Protein AF-A0A9D1DD11-F1 (afdb_monomer)

Foldseek 3Di:
DVAPPDDQVVVQVVCCVPPCVPPNFDKDKDFDWDQDPVPRDTHTDGIDMDGDDD

Secondary structure (DSSP, 8-state):
-TTTT--HHHHHHHHHHHTHHHH-SEEEEEEEEEE-TTT-PEEEEEEEEEEE--

Sequence (54 aa):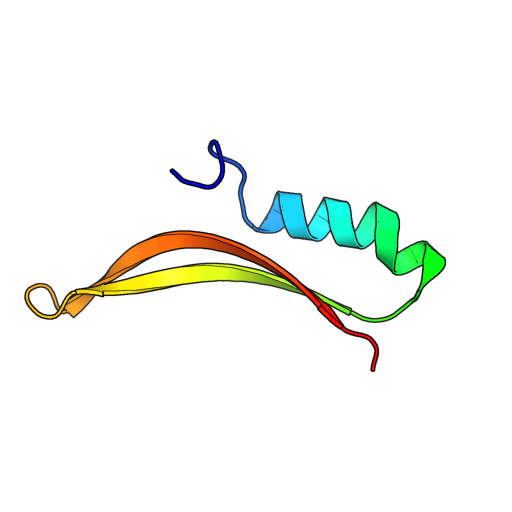
SYTTGLSPSVMAYLLGSVIQPRLGGSVSADEIGLPVEQSGLVLPCGSTAIWQKD

Solvent-accessible surface area (backbone atoms only — not comparable to full-atom values): 3291 Å² total; per-residue (Å²): 115,86,46,84,81,58,54,28,66,58,49,29,49,51,44,52,68,64,43,30,83,76,70,50,60,50,69,46,53,44,72,44,62,45,80,35,84,93,77,74,45,70,45,83,64,37,55,44,57,47,78,46,74,126

Structure (mmCIF, N/CA/C/O backbone):
data_AF-A0A9D1DD11-F1
#
_entry.id   AF-A0A9D1DD11-F1
#
loop_
_atom_site.group_PDB
_atom_site.id
_atom_site.type_symbol
_atom_site.label_atom_id
_atom_site.label_alt_id
_atom_site.label_comp_id
_atom_site.label_asym_id
_atom_site.label_entity_id
_atom_site.label_seq_id
_atom_site.pdbx_PDB_ins_code
_atom_site.Cartn_x
_atom_site.Cartn_y
_atom_site.Cartn_z
_atom_site.occupancy
_atom_site.B_iso_or_equiv
_atom_site.auth_seq_id
_atom_site.auth_comp_id
_atom_site.auth_asym_id
_atom_site.auth_atom_id
_atom_site.pdbx_PDB_model_num
ATOM 1 N N . SER A 1 1 ? 2.430 0.775 13.143 1.00 51.25 1 SER A N 1
ATOM 2 C CA . SER A 1 1 ? 2.116 0.624 11.712 1.00 51.25 1 SER A CA 1
ATOM 3 C C . SER A 1 1 ? 3.123 -0.336 11.104 1.00 51.25 1 SER A C 1
ATOM 5 O O . SER A 1 1 ? 4.316 -0.077 11.223 1.00 51.25 1 SER A O 1
ATOM 7 N N . TYR A 1 2 ? 2.667 -1.450 10.522 1.00 53.97 2 TYR A N 1
ATOM 8 C CA . TYR A 1 2 ? 3.535 -2.446 9.872 1.00 53.97 2 TYR A CA 1
ATOM 9 C C . TYR A 1 2 ? 4.182 -1.927 8.574 1.00 53.97 2 TYR A C 1
ATOM 11 O O . TYR A 1 2 ? 5.059 -2.580 8.023 1.00 53.97 2 TYR A O 1
ATOM 19 N N . THR A 1 3 ? 3.796 -0.733 8.114 1.00 59.34 3 THR A N 1
ATOM 20 C CA . THR A 1 3 ? 4.274 -0.105 6.874 1.00 59.34 3 THR A CA 1
ATOM 21 C C . THR A 1 3 ? 5.165 1.114 7.097 1.00 59.34 3 THR A C 1
ATOM 23 O O . THR A 1 3 ? 5.299 1.930 6.194 1.00 59.34 3 THR A O 1
ATOM 26 N N . THR A 1 4 ? 5.736 1.292 8.299 1.00 62.75 4 THR A N 1
ATOM 27 C CA . THR A 1 4 ? 6.620 2.434 8.645 1.00 62.75 4 THR A CA 1
ATOM 28 C C . THR A 1 4 ? 6.065 3.828 8.283 1.00 62.75 4 THR A C 1
ATOM 30 O O . THR A 1 4 ? 6.819 4.792 8.207 1.00 62.75 4 THR A O 1
ATOM 33 N N . GLY A 1 5 ? 4.742 3.964 8.108 1.00 69.94 5 GLY A N 1
ATOM 34 C CA . GLY A 1 5 ? 4.086 5.218 7.708 1.00 69.94 5 GLY A CA 1
ATOM 35 C C . GLY A 1 5 ? 4.037 5.474 6.195 1.00 69.94 5 GLY A C 1
ATOM 36 O O . GLY A 1 5 ? 3.624 6.553 5.780 1.00 69.94 5 GLY A O 1
ATOM 37 N N . LEU A 1 6 ? 4.436 4.510 5.363 1.00 73.69 6 LEU A N 1
ATOM 38 C CA . LEU A 1 6 ? 4.334 4.602 3.909 1.00 73.69 6 LEU A CA 1
ATOM 39 C C . LEU A 1 6 ? 2.891 4.359 3.450 1.00 73.69 6 LEU A C 1
ATOM 41 O O . LEU A 1 6 ? 2.262 3.362 3.821 1.00 73.69 6 LEU A O 1
ATOM 45 N N . SER A 1 7 ? 2.373 5.263 2.612 1.00 82.50 7 SER A N 1
ATOM 46 C CA . SER A 1 7 ? 1.046 5.094 2.018 1.00 82.50 7 SER A CA 1
ATOM 47 C C . SER A 1 7 ? 1.049 3.961 0.979 1.00 82.50 7 SER A C 1
ATOM 49 O O . SER A 1 7 ? 2.086 3.704 0.351 1.00 82.50 7 SER A O 1
ATOM 51 N N . PRO A 1 8 ? -0.104 3.310 0.731 1.00 83.50 8 PRO A N 1
ATOM 52 C CA . PRO A 1 8 ? -0.239 2.327 -0.347 1.00 83.50 8 PRO A CA 1
ATOM 53 C C . PRO A 1 8 ? 0.227 2.875 -1.707 1.00 83.50 8 PRO A C 1
ATOM 55 O O . PRO A 1 8 ? 0.867 2.171 -2.487 1.00 83.50 8 PRO A O 1
ATOM 58 N N . SER A 1 9 ? -0.005 4.167 -1.963 1.00 86.44 9 SER A N 1
ATOM 59 C CA . SER A 1 9 ? 0.391 4.843 -3.203 1.00 86.44 9 SER A CA 1
ATOM 60 C C . SER A 1 9 ? 1.906 4.865 -3.420 1.00 86.44 9 SER A C 1
ATOM 62 O O . SER A 1 9 ? 2.358 4.779 -4.560 1.00 86.44 9 SER A O 1
ATOM 64 N N . VAL A 1 10 ? 2.708 4.940 -2.350 1.00 89.50 10 VAL A N 1
ATOM 65 C CA . VAL A 1 10 ? 4.175 4.878 -2.469 1.00 89.50 10 VAL A CA 1
ATOM 66 C C . VAL A 1 10 ? 4.612 3.496 -2.951 1.00 89.50 10 VAL A C 1
ATOM 68 O O . VAL A 1 10 ? 5.467 3.390 -3.830 1.00 89.50 10 VAL A O 1
ATOM 71 N N . MET A 1 11 ? 3.994 2.432 -2.433 1.00 89.38 11 MET A N 1
ATOM 72 C CA . MET A 1 11 ? 4.294 1.070 -2.878 1.00 89.38 11 MET A CA 1
ATOM 73 C C . MET A 1 11 ? 3.861 0.837 -4.330 1.00 89.38 11 MET A C 1
ATOM 75 O O .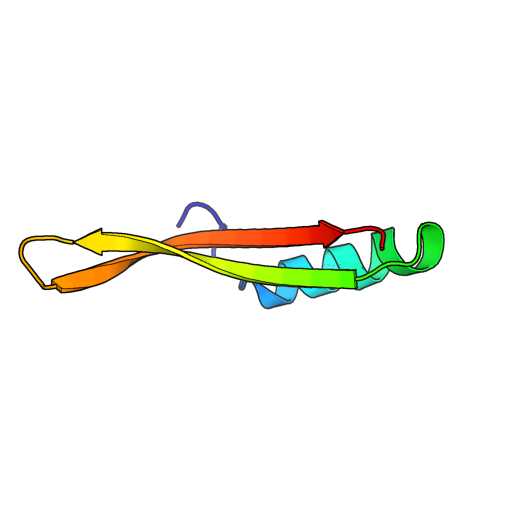 MET A 1 11 ? 4.619 0.246 -5.101 1.00 89.38 11 MET A O 1
ATOM 79 N N . ALA A 1 12 ? 2.704 1.377 -4.731 1.00 91.31 12 ALA A N 1
ATOM 80 C CA . ALA A 1 12 ? 2.260 1.363 -6.125 1.00 91.31 12 ALA A CA 1
ATOM 81 C C . ALA A 1 12 ? 3.269 2.053 -7.053 1.00 91.31 12 ALA A C 1
ATOM 83 O O . ALA A 1 12 ? 3.618 1.509 -8.096 1.00 91.31 12 ALA A O 1
ATOM 84 N N . TYR A 1 13 ? 3.781 3.222 -6.657 1.00 92.31 13 TYR A N 1
ATOM 85 C CA . TYR A 1 13 ? 4.778 3.962 -7.431 1.00 92.31 13 TYR A CA 1
ATOM 86 C C . TYR A 1 13 ? 6.100 3.192 -7.566 1.00 92.31 13 TYR A C 1
ATOM 88 O O . TYR A 1 13 ? 6.696 3.161 -8.643 1.00 92.31 13 TYR A O 1
ATOM 96 N N . LEU A 1 14 ? 6.562 2.532 -6.501 1.00 91.69 14 LEU A N 1
ATOM 97 C CA . LEU A 1 14 ? 7.779 1.715 -6.545 1.00 91.69 14 LEU A CA 1
ATOM 98 C C . LEU A 1 14 ? 7.627 0.524 -7.500 1.00 91.69 14 LEU A C 1
ATOM 100 O O . LEU A 1 14 ? 8.482 0.305 -8.356 1.00 91.69 14 LEU A O 1
ATOM 104 N N . LEU A 1 15 ? 6.521 -0.217 -7.411 1.00 92.00 15 LEU A N 1
ATOM 105 C CA . LEU A 1 15 ? 6.249 -1.323 -8.333 1.00 92.00 15 LEU A CA 1
ATOM 106 C C . LEU A 1 15 ? 6.045 -0.819 -9.771 1.00 92.00 15 LEU A C 1
ATO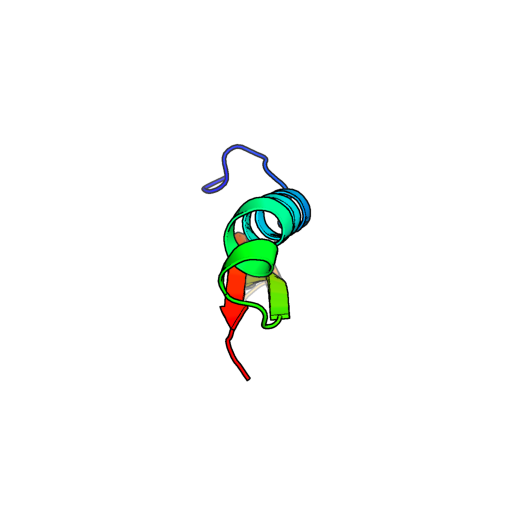M 108 O O . LEU A 1 15 ? 6.607 -1.387 -10.706 1.00 92.00 15 LEU A O 1
ATOM 112 N N . GLY A 1 16 ? 5.318 0.283 -9.953 1.00 93.38 16 GLY A N 1
ATOM 113 C CA . GLY A 1 16 ? 5.092 0.920 -11.251 1.00 93.38 16 GLY A CA 1
ATOM 114 C C . GLY A 1 16 ? 6.372 1.442 -11.911 1.00 93.38 16 GLY A C 1
ATOM 115 O O . GLY A 1 16 ? 6.512 1.381 -13.126 1.00 93.38 16 GLY A O 1
ATOM 116 N N . SER A 1 17 ? 7.346 1.909 -11.128 1.00 93.50 17 SER A N 1
ATOM 117 C CA . SER A 1 17 ? 8.619 2.424 -11.655 1.00 93.50 17 SER A CA 1
ATOM 118 C C . SER A 1 17 ? 9.676 1.341 -11.883 1.00 93.50 17 SER A C 1
ATOM 120 O O . SER A 1 17 ? 10.512 1.489 -12.773 1.00 93.50 17 SER A O 1
ATOM 122 N N . VAL A 1 18 ? 9.654 0.245 -11.116 1.00 94.06 18 VAL A N 1
ATOM 123 C CA . VAL A 1 18 ? 10.691 -0.802 -11.182 1.00 94.06 18 VAL A CA 1
ATOM 124 C C . VAL A 1 18 ? 10.239 -2.034 -11.972 1.00 94.06 18 VAL A C 1
ATOM 126 O O . VAL A 1 18 ? 11.028 -2.590 -12.740 1.00 94.06 18 VAL A O 1
ATOM 129 N N . ILE A 1 19 ? 8.990 -2.475 -11.791 1.00 92.38 19 ILE A N 1
ATOM 130 C CA . ILE A 1 19 ? 8.467 -3.728 -12.358 1.00 92.38 19 ILE A CA 1
ATOM 131 C C . ILE A 1 19 ? 7.813 -3.483 -13.720 1.00 92.38 19 ILE A C 1
ATOM 133 O O . ILE A 1 19 ? 8.155 -4.154 -14.695 1.00 92.38 19 ILE A O 1
ATOM 137 N N . GLN A 1 20 ? 6.909 -2.505 -13.807 1.00 89.75 20 GLN A N 1
ATOM 138 C CA . GLN A 1 20 ? 6.107 -2.242 -15.010 1.00 89.75 20 GLN A CA 1
ATOM 139 C C . GLN A 1 20 ? 6.939 -1.994 -16.284 1.00 89.75 20 GLN A C 1
ATOM 141 O O . GLN A 1 20 ? 6.624 -2.597 -17.309 1.00 89.75 20 GLN A O 1
ATOM 146 N N . PRO A 1 21 ? 8.048 -1.222 -16.259 1.00 91.94 21 PRO A N 1
ATOM 147 C CA . PRO A 1 21 ? 8.865 -0.997 -17.454 1.00 91.94 21 PRO A CA 1
ATOM 148 C C . PRO A 1 21 ? 9.574 -2.258 -17.958 1.00 91.94 21 PRO A C 1
ATOM 150 O O . PRO A 1 21 ? 10.001 -2.305 -19.107 1.00 91.94 21 PRO A O 1
ATOM 153 N N . ARG A 1 22 ? 9.739 -3.269 -17.095 1.00 91.69 22 ARG A N 1
ATOM 154 C CA . ARG A 1 22 ? 10.439 -4.519 -17.416 1.00 91.69 22 ARG A CA 1
ATOM 155 C C . ARG A 1 22 ? 9.486 -5.640 -17.805 1.00 91.69 22 ARG A C 1
ATOM 157 O O . ARG A 1 22 ? 9.816 -6.427 -18.685 1.00 91.69 22 ARG A O 1
ATOM 164 N N . LEU A 1 23 ? 8.347 -5.744 -17.121 1.00 90.75 23 LEU A N 1
ATOM 165 C CA . LEU A 1 23 ? 7.439 -6.891 -17.223 1.00 90.75 23 LEU A CA 1
ATOM 166 C C . LEU A 1 23 ? 6.054 -6.540 -17.788 1.00 90.75 23 LEU A C 1
ATOM 168 O O . LEU A 1 23 ? 5.258 -7.451 -18.016 1.00 90.75 23 LEU A O 1
ATOM 172 N N . GLY A 1 24 ? 5.763 -5.259 -18.032 1.00 90.44 24 GLY A N 1
ATOM 173 C CA . GLY A 1 24 ? 4.425 -4.796 -18.403 1.00 90.44 24 GLY A CA 1
ATOM 174 C C . GLY A 1 24 ? 3.416 -4.985 -17.266 1.00 90.44 24 GLY A C 1
ATOM 175 O O . GLY A 1 24 ? 3.786 -4.929 -16.091 1.00 90.44 24 GLY A O 1
ATOM 176 N N . GLY A 1 25 ? 2.149 -5.223 -17.613 1.00 91.88 25 GLY A N 1
ATOM 177 C CA . GLY A 1 25 ? 1.074 -5.533 -16.664 1.00 91.88 25 GLY A CA 1
ATOM 178 C C . GLY A 1 25 ? 0.558 -4.337 -15.857 1.00 91.88 25 GLY A C 1
ATOM 179 O O . GLY A 1 25 ? 0.866 -3.172 -16.136 1.00 91.88 25 GLY A O 1
ATOM 180 N N . SER A 1 26 ? -0.232 -4.639 -14.830 1.00 93.44 26 SER A N 1
ATOM 181 C CA . SER A 1 26 ? -0.905 -3.655 -13.983 1.00 93.44 26 SER A CA 1
ATOM 182 C C . SER A 1 26 ? -0.450 -3.752 -12.527 1.00 93.44 26 SER A C 1
ATOM 184 O O . SER A 1 26 ? -0.036 -4.805 -12.042 1.00 93.44 26 SER A O 1
ATOM 186 N N . VAL A 1 27 ? -0.478 -2.615 -11.832 1.00 93.62 27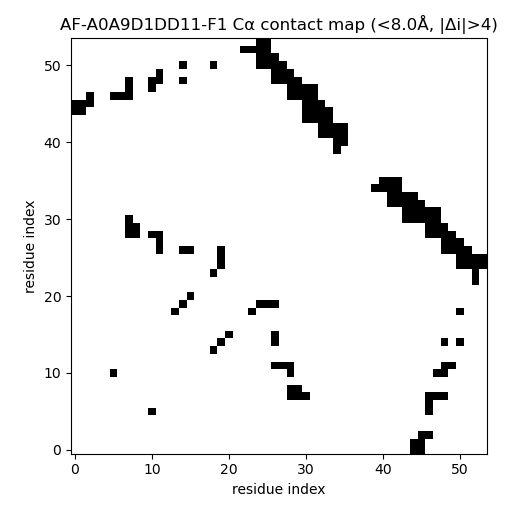 VAL A N 1
ATOM 187 C CA . VAL A 1 27 ? -0.191 -2.524 -10.399 1.00 93.62 27 VAL A CA 1
ATOM 188 C C . VAL A 1 27 ? -1.422 -1.961 -9.706 1.00 93.62 27 VAL A C 1
ATOM 190 O O . VAL A 1 27 ? -1.928 -0.914 -10.105 1.00 93.62 27 VAL A O 1
ATOM 193 N N . SER A 1 28 ? -1.873 -2.631 -8.653 1.00 92.50 28 SER A N 1
ATOM 194 C CA . SER A 1 28 ? -2.909 -2.155 -7.739 1.00 92.50 28 SER A CA 1
ATOM 195 C C . SER A 1 28 ? -2.326 -2.015 -6.336 1.00 92.50 28 SER A C 1
ATOM 197 O O . SER A 1 28 ? -1.392 -2.725 -5.965 1.00 92.50 28 SER A O 1
ATOM 199 N N . ALA A 1 29 ? -2.834 -1.071 -5.551 1.00 91.94 29 ALA A N 1
ATOM 200 C CA . ALA A 1 29 ? -2.441 -0.915 -4.158 1.00 91.94 29 ALA A CA 1
ATOM 201 C C . ALA A 1 29 ? -3.619 -0.429 -3.333 1.00 91.94 29 ALA A C 1
ATOM 203 O O . ALA A 1 29 ? -4.377 0.424 -3.792 1.00 91.94 29 ALA A O 1
ATOM 204 N N . ASP A 1 30 ? -3.736 -0.963 -2.123 1.00 90.44 30 ASP A N 1
ATOM 205 C CA . ASP A 1 30 ? -4.804 -0.615 -1.196 1.00 90.44 30 ASP A CA 1
ATOM 206 C C . ASP A 1 30 ? -4.401 -0.919 0.254 1.00 90.44 30 ASP A C 1
ATOM 208 O O . ASP A 1 30 ? -3.329 -1.473 0.527 1.00 90.44 30 ASP A O 1
ATOM 212 N N . GLU A 1 31 ? -5.256 -0.539 1.193 1.00 88.69 31 GLU A N 1
ATOM 213 C CA . GLU A 1 31 ? -5.112 -0.824 2.611 1.00 88.69 31 GLU A CA 1
ATOM 214 C C . GLU A 1 31 ? -5.841 -2.118 3.006 1.00 88.69 31 GLU A C 1
ATOM 216 O O . GLU A 1 31 ? -6.991 -2.371 2.657 1.00 88.69 31 GLU A O 1
ATOM 221 N N . ILE A 1 32 ? -5.153 -2.957 3.772 1.00 87.94 32 ILE A N 1
ATOM 222 C CA . ILE A 1 32 ? -5.699 -4.140 4.422 1.00 87.94 32 ILE A CA 1
ATOM 223 C C . ILE A 1 32 ? -6.339 -3.702 5.737 1.00 87.94 32 ILE A C 1
ATOM 225 O O . ILE A 1 32 ? -5.660 -3.244 6.662 1.00 87.94 32 ILE A O 1
ATOM 229 N N . GLY A 1 33 ? -7.648 -3.905 5.828 1.00 89.06 33 GLY A N 1
ATOM 230 C CA . GLY A 1 33 ? -8.434 -3.670 7.029 1.00 89.06 33 GLY A CA 1
ATOM 231 C C . GLY A 1 33 ? -8.851 -4.961 7.734 1.00 89.06 33 GLY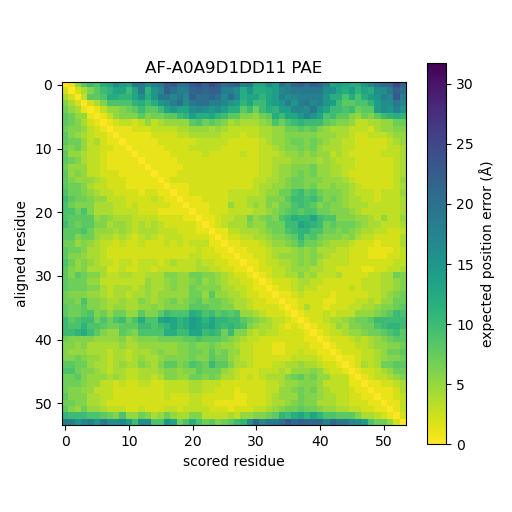 A C 1
ATOM 232 O O . GLY A 1 33 ? -9.120 -5.971 7.086 1.00 89.06 33 GLY A O 1
ATOM 233 N N . LEU A 1 34 ? -8.949 -4.919 9.063 1.00 90.94 34 LEU A N 1
ATO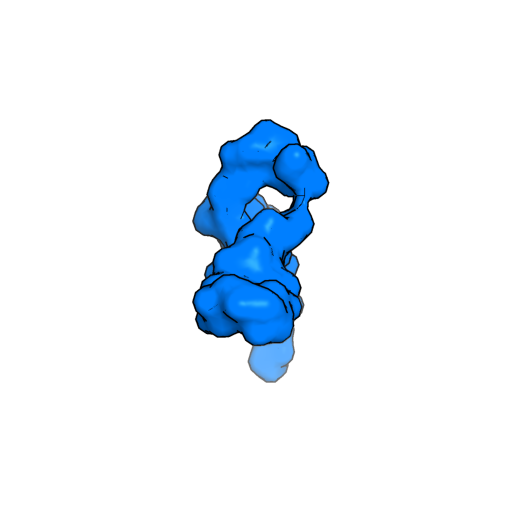M 234 C CA . LEU A 1 34 ? -9.588 -5.956 9.873 1.00 90.94 34 LEU A CA 1
ATOM 235 C C . LEU A 1 34 ? -10.958 -5.460 10.357 1.00 90.94 34 LEU A C 1
ATOM 237 O O . LEU A 1 34 ? -11.019 -4.409 11.001 1.00 90.94 34 LEU A O 1
ATOM 241 N N . PRO A 1 35 ? -12.059 -6.176 10.080 1.00 91.56 35 PRO A N 1
ATOM 242 C CA . PRO A 1 35 ? -13.370 -5.798 10.593 1.00 91.56 35 PRO A CA 1
ATOM 243 C C . PRO A 1 35 ? -13.425 -6.003 12.111 1.00 91.56 35 PRO A C 1
ATOM 245 O O . PRO A 1 35 ? -13.036 -7.053 12.622 1.00 91.56 35 PRO A O 1
ATOM 248 N N . VAL A 1 36 ? -13.919 -5.002 12.836 1.00 94.88 36 VAL A N 1
ATOM 249 C CA . VAL A 1 36 ? -14.089 -5.061 14.291 1.00 94.88 36 VAL A CA 1
ATOM 250 C C . VAL A 1 36 ? -15.556 -5.329 14.608 1.00 94.88 36 VAL A C 1
ATOM 252 O O . VAL A 1 36 ? -16.404 -4.462 14.410 1.00 94.88 36 VAL A O 1
ATOM 255 N N . GLU A 1 37 ? -15.861 -6.516 15.140 1.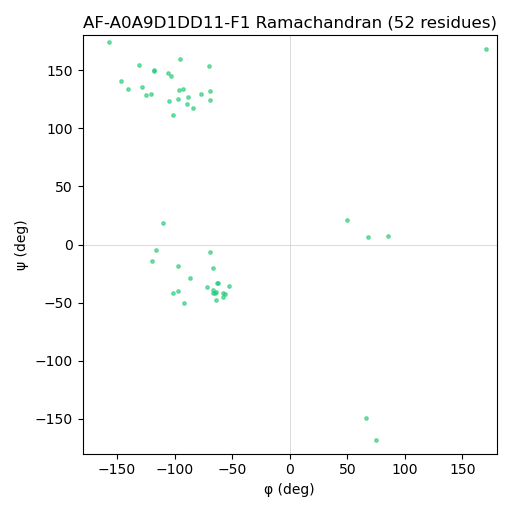00 91.62 37 GLU A N 1
ATOM 256 C CA . GLU A 1 37 ? -17.243 -6.954 15.408 1.00 91.62 37 GLU A CA 1
ATOM 257 C C . GLU A 1 37 ? -18.002 -6.005 16.344 1.00 91.62 37 GLU A C 1
ATOM 259 O O . GLU A 1 37 ? -19.161 -5.682 16.099 1.00 91.62 37 GLU A O 1
ATOM 264 N N . GLN A 1 38 ? -17.345 -5.522 17.402 1.00 93.94 38 GLN A N 1
ATOM 265 C CA . GLN A 1 38 ? -17.998 -4.697 18.420 1.00 93.94 38 GLN A CA 1
ATOM 266 C C . GLN A 1 38 ? -18.345 -3.283 17.928 1.00 93.94 38 GLN A C 1
ATOM 268 O O . GLN A 1 38 ? -19.364 -2.732 18.338 1.00 93.94 38 GLN A O 1
ATOM 273 N N . SER A 1 39 ? -17.496 -2.669 17.099 1.00 91.62 39 SER A N 1
ATOM 274 C CA . SER A 1 39 ? -17.709 -1.298 16.615 1.00 91.62 39 SER A CA 1
ATOM 275 C C . SER A 1 39 ? -18.359 -1.241 15.233 1.00 91.62 39 SER A C 1
ATOM 277 O O . SER A 1 39 ? -18.863 -0.188 14.852 1.00 91.62 39 SER A O 1
ATOM 279 N N . GLY A 1 40 ? -18.320 -2.336 14.466 1.00 92.88 40 GLY A N 1
ATOM 280 C CA . GLY A 1 40 ? -18.714 -2.362 13.056 1.00 92.88 40 GLY A CA 1
ATOM 281 C C . GLY A 1 40 ? -17.777 -1.567 12.137 1.00 92.88 40 GLY A C 1
ATOM 282 O O . GLY A 1 40 ? -18.081 -1.395 10.959 1.00 92.88 40 GLY A O 1
ATOM 283 N N . LEU A 1 41 ? -16.653 -1.064 12.660 1.00 92.25 41 LEU A N 1
ATOM 284 C CA . LEU A 1 41 ? -15.659 -0.303 11.904 1.00 92.25 41 LEU A CA 1
ATOM 285 C C . LEU A 1 41 ? -14.533 -1.214 11.411 1.00 92.25 41 LEU A C 1
ATOM 287 O O . LEU A 1 41 ? -14.284 -2.287 11.960 1.00 92.25 41 LEU A O 1
ATOM 291 N N . VAL A 1 42 ? -13.817 -0.756 10.388 1.00 89.81 42 VAL A N 1
ATOM 292 C CA . VAL A 1 42 ? -12.635 -1.441 9.859 1.00 89.81 42 VAL A CA 1
ATOM 293 C C . VAL A 1 42 ? -11.380 -0.821 10.469 1.00 89.81 42 VAL A C 1
ATOM 295 O O . VAL A 1 42 ? -11.176 0.389 10.387 1.00 89.81 42 VAL A O 1
ATOM 298 N N . LEU A 1 43 ? -10.539 -1.650 11.089 1.00 88.94 43 LEU A N 1
ATOM 299 C CA . LEU A 1 43 ? -9.251 -1.249 11.644 1.00 88.94 43 LEU A CA 1
ATOM 300 C C . LEU A 1 43 ? -8.156 -1.384 10.573 1.00 88.94 43 LEU A C 1
ATOM 302 O O . LEU A 1 43 ? -7.923 -2.500 10.101 1.00 88.94 43 LEU A O 1
ATOM 306 N N . PRO A 1 44 ? -7.437 -0.310 10.216 1.00 84.75 44 PRO A N 1
ATOM 307 C CA . PRO A 1 44 ? -6.344 -0.385 9.254 1.00 84.75 44 PRO A CA 1
ATOM 308 C C . PRO A 1 44 ? -5.161 -1.158 9.840 1.00 84.75 44 PRO A C 1
ATOM 310 O O . PRO A 1 44 ? -4.652 -0.836 10.916 1.00 84.75 44 PRO A O 1
ATOM 313 N N . CYS A 1 45 ? -4.727 -2.201 9.137 1.00 84.88 45 CYS A N 1
ATOM 314 C CA . CYS A 1 45 ? -3.726 -3.149 9.631 1.00 84.88 45 CYS A CA 1
ATOM 315 C C . CYS A 1 45 ? -2.465 -3.214 8.763 1.00 84.88 45 CYS A C 1
ATOM 317 O O . CYS A 1 45 ? -1.428 -3.695 9.220 1.00 84.88 45 CYS A O 1
ATOM 319 N N . GLY A 1 46 ? -2.504 -2.662 7.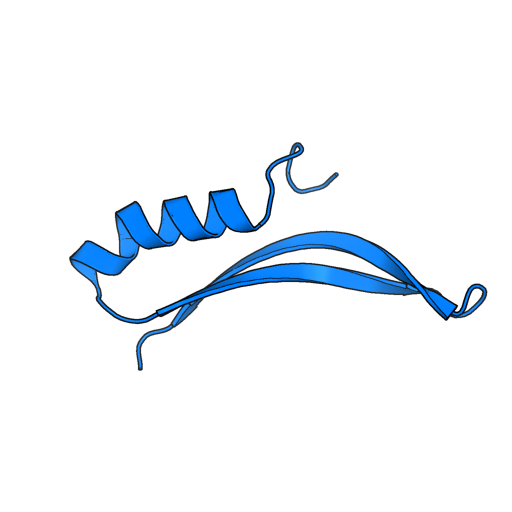553 1.00 86.50 46 GLY A N 1
ATOM 320 C CA . GLY A 1 46 ? -1.324 -2.483 6.715 1.00 86.50 46 GLY A CA 1
ATOM 321 C C . GLY A 1 46 ? -1.692 -2.056 5.304 1.00 86.50 46 GLY A C 1
ATOM 322 O O . GLY A 1 46 ? -2.843 -2.137 4.916 1.00 86.50 46 GLY A O 1
ATOM 323 N N . SER A 1 47 ? -0.706 -1.637 4.527 1.00 86.75 47 SER A N 1
ATOM 324 C CA . SER A 1 47 ? -0.856 -1.313 3.106 1.00 86.75 47 SER A CA 1
ATOM 325 C C . SER A 1 47 ? -0.285 -2.456 2.277 1.00 86.75 47 SER A C 1
ATOM 327 O O . SER A 1 47 ? 0.736 -3.029 2.659 1.00 86.75 47 SER A O 1
ATOM 329 N N . THR A 1 48 ? -0.883 -2.758 1.130 1.00 88.44 48 THR A N 1
ATOM 330 C CA . THR A 1 48 ? -0.352 -3.733 0.173 1.00 88.44 48 THR A CA 1
ATOM 331 C C . THR A 1 48 ? -0.332 -3.162 -1.237 1.00 88.44 48 THR A C 1
ATOM 333 O O . THR A 1 48 ? -1.104 -2.264 -1.566 1.00 88.44 48 THR A O 1
ATOM 336 N N . ALA A 1 49 ? 0.563 -3.682 -2.071 1.00 91.69 49 ALA A N 1
ATOM 337 C CA . ALA A 1 49 ? 0.591 -3.392 -3.493 1.00 91.69 49 ALA A CA 1
ATOM 338 C C . ALA A 1 49 ? 0.926 -4.670 -4.262 1.00 91.69 49 ALA A C 1
ATOM 340 O O . ALA A 1 49 ? 1.825 -5.419 -3.878 1.00 91.69 49 ALA A O 1
ATOM 341 N N . ILE A 1 50 ? 0.175 -4.933 -5.325 1.00 93.06 50 ILE A N 1
ATOM 342 C CA . ILE A 1 50 ? 0.226 -6.166 -6.098 1.00 93.06 50 ILE A CA 1
ATOM 343 C C . ILE A 1 50 ? 0.479 -5.792 -7.552 1.00 93.06 50 ILE A C 1
ATOM 345 O O . ILE A 1 50 ? -0.219 -4.960 -8.125 1.00 93.06 50 ILE A O 1
ATOM 349 N N . TRP A 1 51 ? 1.484 -6.425 -8.148 1.00 94.44 51 TRP A N 1
ATOM 350 C CA . TRP A 1 51 ? 1.675 -6.421 -9.591 1.00 94.44 51 TRP A CA 1
ATOM 351 C C . TRP A 1 51 ? 1.065 -7.693 -10.183 1.00 94.44 51 TRP A C 1
ATOM 353 O O . TRP A 1 51 ? 1.310 -8.788 -9.671 1.00 94.44 51 TRP A O 1
ATOM 363 N N . GLN A 1 52 ? 0.291 -7.553 -11.256 1.00 94.88 52 GLN A N 1
ATOM 364 C CA . GLN A 1 52 ? -0.300 -8.666 -11.990 1.00 94.88 52 GLN A CA 1
ATOM 365 C C . GLN A 1 52 ? 0.024 -8.539 -13.477 1.00 94.88 52 GLN A C 1
ATOM 367 O O . GLN A 1 52 ? -0.068 -7.465 -14.075 1.00 94.88 52 GLN A O 1
ATOM 372 N N . LYS A 1 53 ? 0.419 -9.669 -14.062 1.00 86.31 53 LYS A N 1
ATOM 373 C CA . LYS A 1 53 ? 0.530 -9.827 -15.506 1.00 86.31 53 LYS A CA 1
ATOM 374 C C . LYS A 1 53 ? -0.828 -10.298 -16.015 1.00 86.31 53 LYS A C 1
ATOM 376 O O . LYS A 1 53 ? -1.342 -11.270 -15.465 1.00 86.31 53 LYS A O 1
ATOM 381 N N . ASP A 1 54 ? -1.377 -9.589 -16.997 1.00 71.62 54 ASP A N 1
ATOM 382 C CA . ASP A 1 54 ? -2.609 -9.993 -17.687 1.00 71.62 54 ASP A CA 1
ATOM 383 C C . ASP A 1 54 ? -2.480 -11.398 -18.304 1.00 71.62 54 ASP A C 1
ATOM 385 O O . ASP A 1 54 ? -1.366 -11.742 -18.783 1.00 71.62 54 ASP A O 1
#

Nearest PDB structures (foldseek):
  3hm2-assembly2_H  TM=6.141E-01  e=4.727E-01  Corynebacterium diphtheriae
  3hm2-assembly1_A  TM=5.549E-01  e=5.424E-01  Corynebacterium diphtheriae
  6zm9-assembly1_A  TM=4.364E-01  e=6.224E-01  unidentified
  8sdm-assembly1_A  TM=5.044E-01  e=3.245E+00  Homo sapiens
  8g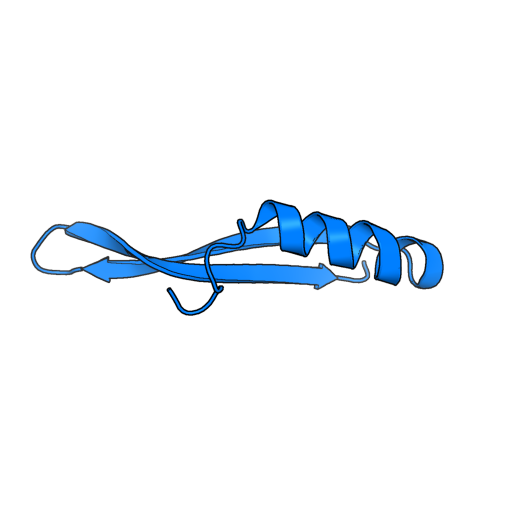qg-assembly1_B  TM=4.174E-01  e=6.457E+00  Pseudomonas aeruginosa PAO1

pLDDT: mean 87.01, std 10.04, range [51.25, 94.88]

Organism: NCBI:txid2840775

Radius of gyration: 13.77 Å; Cα contacts (8 Å, |Δi|>4): 87; chains: 1; bounding box: 29×15×37 Å

Mean predicted aligned error: 5.31 Å